Protein AF-A0A449ASF7-F1 (afdb_monomer)

Structure (mmCIF, N/CA/C/O backbone):
data_AF-A0A449ASF7-F1
#
_entry.id   AF-A0A449ASF7-F1
#
loop_
_atom_site.group_PDB
_atom_site.id
_atom_site.type_symbol
_atom_site.label_atom_id
_atom_site.label_alt_id
_atom_site.label_comp_id
_atom_site.label_asym_id
_atom_site.label_entity_id
_atom_site.label_seq_id
_atom_site.pdbx_PDB_ins_code
_atom_site.Cartn_x
_atom_site.Cartn_y
_atom_site.Cartn_z
_atom_site.occupancy
_atom_site.B_iso_or_equiv
_atom_site.auth_seq_id
_atom_site.auth_comp_id
_atom_site.auth_asym_id
_atom_site.auth_atom_id
_atom_site.pdbx_PDB_model_num
ATOM 1 N N . MET A 1 1 ? 5.162 -13.116 5.413 1.00 50.34 1 MET A N 1
ATOM 2 C CA . MET A 1 1 ? 6.475 -12.457 5.215 1.00 50.34 1 MET A CA 1
ATOM 3 C C . MET A 1 1 ? 7.589 -13.443 4.879 1.00 50.34 1 MET A C 1
ATOM 5 O O . MET A 1 1 ? 8.092 -13.385 3.771 1.00 50.34 1 MET A O 1
ATOM 9 N N . ILE A 1 2 ? 7.941 -14.381 5.766 1.00 44.66 2 ILE A N 1
ATOM 10 C CA . ILE A 1 2 ? 9.072 -15.313 5.556 1.00 44.66 2 ILE A CA 1
ATOM 11 C C . ILE A 1 2 ? 8.886 -16.229 4.334 1.00 44.66 2 ILE A C 1
ATOM 13 O O . ILE A 1 2 ? 9.844 -16.520 3.633 1.00 44.66 2 ILE A O 1
ATOM 17 N N . THR A 1 3 ? 7.652 -16.637 4.034 1.00 41.53 3 THR A N 1
ATOM 18 C CA . THR A 1 3 ? 7.339 -17.570 2.941 1.00 41.53 3 THR A CA 1
ATOM 19 C C . THR A 1 3 ? 7.583 -16.985 1.549 1.00 41.53 3 THR A C 1
ATOM 21 O O . THR A 1 3 ? 8.217 -17.638 0.731 1.00 41.53 3 THR A O 1
ATOM 24 N N . LEU A 1 4 ? 7.159 -15.744 1.285 1.00 49.78 4 LEU A N 1
ATOM 25 C CA . LEU A 1 4 ? 7.422 -15.063 0.0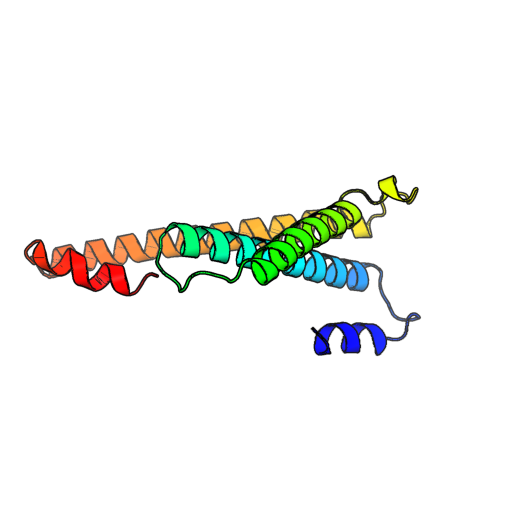08 1.00 49.78 4 LEU A CA 1
ATOM 26 C C . LEU A 1 4 ? 8.913 -14.730 -0.166 1.00 49.78 4 LEU A C 1
ATOM 28 O O . LEU A 1 4 ? 9.454 -14.951 -1.245 1.00 49.78 4 LEU A O 1
ATOM 32 N N . SER A 1 5 ? 9.603 -14.300 0.899 1.00 55.28 5 SER A N 1
ATOM 33 C CA . SER A 1 5 ? 11.061 -14.085 0.863 1.00 55.28 5 SER A CA 1
ATOM 34 C C . SER A 1 5 ? 11.869 -15.378 0.710 1.00 55.28 5 SER A C 1
ATOM 36 O O . SER A 1 5 ? 12.931 -15.356 0.103 1.00 55.28 5 SER A O 1
ATOM 38 N N . LEU A 1 6 ? 11.389 -16.517 1.220 1.00 53.53 6 LEU A N 1
ATOM 39 C CA . LEU A 1 6 ? 12.025 -17.821 0.988 1.00 53.53 6 LEU A CA 1
ATOM 40 C C . LEU A 1 6 ? 11.894 -18.252 -0.471 1.00 53.53 6 LEU A C 1
ATOM 42 O O . LEU A 1 6 ? 12.852 -18.763 -1.045 1.00 53.53 6 LEU A O 1
ATOM 46 N N . VAL A 1 7 ? 10.734 -18.009 -1.085 1.00 56.56 7 VAL A N 1
ATOM 47 C CA . VAL A 1 7 ? 10.496 -18.338 -2.496 1.00 56.56 7 VAL A CA 1
ATOM 48 C C . VAL A 1 7 ? 11.443 -17.554 -3.410 1.00 56.56 7 VAL A C 1
ATOM 50 O O . VAL A 1 7 ? 12.012 -18.138 -4.326 1.00 56.56 7 VAL A O 1
ATOM 53 N N . THR A 1 8 ? 11.708 -16.273 -3.138 1.00 56.97 8 THR A N 1
ATOM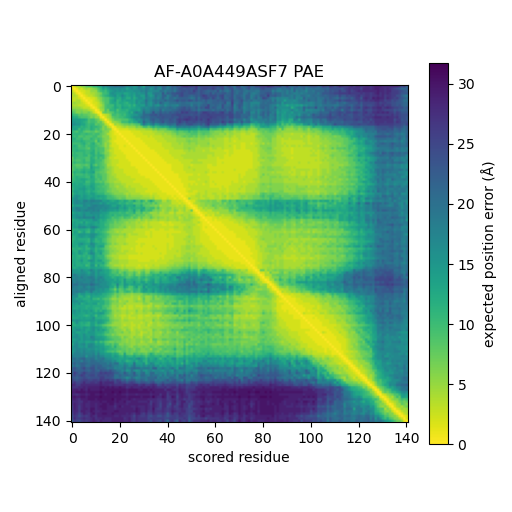 54 C CA . THR A 1 8 ? 12.658 -15.477 -3.942 1.00 56.97 8 THR A CA 1
ATOM 55 C C . THR A 1 8 ? 14.126 -15.865 -3.729 1.00 56.97 8 THR A C 1
ATOM 57 O O . THR A 1 8 ? 14.948 -15.663 -4.632 1.00 56.97 8 THR A O 1
ATOM 60 N N . LEU A 1 9 ? 14.457 -16.448 -2.571 1.00 57.78 9 LEU A N 1
ATOM 61 C CA . LEU A 1 9 ? 15.794 -16.954 -2.239 1.00 57.78 9 LEU A CA 1
ATOM 62 C C . LEU A 1 9 ? 16.072 -18.339 -2.849 1.00 57.78 9 LEU A C 1
ATOM 64 O O . LEU A 1 9 ? 17.215 -18.648 -3.173 1.00 57.78 9 LEU A O 1
ATOM 68 N N . LEU A 1 10 ? 15.027 -19.156 -3.025 1.00 59.62 10 LEU A N 1
ATOM 69 C CA . LEU A 1 10 ? 15.101 -20.517 -3.575 1.00 59.62 10 LEU A CA 1
ATOM 70 C C . LEU A 1 10 ? 15.111 -20.560 -5.113 1.00 59.62 10 LEU A C 1
ATOM 72 O O . LEU A 1 10 ? 15.461 -21.590 -5.687 1.00 59.62 10 LEU A O 1
ATOM 76 N N . VAL A 1 11 ? 14.743 -19.468 -5.794 1.00 63.22 11 VAL A N 1
ATOM 77 C CA . VAL A 1 11 ? 14.740 -19.408 -7.266 1.00 63.22 11 VAL A CA 1
ATOM 78 C C . VAL A 1 11 ? 16.143 -19.053 -7.790 1.00 63.22 11 VAL A C 1
ATOM 80 O O . VAL A 1 11 ? 16.616 -17.933 -7.553 1.00 63.22 11 VAL A O 1
ATOM 83 N N . PRO A 1 12 ? 16.820 -19.952 -8.534 1.00 59.28 12 PRO A N 1
ATOM 84 C CA . PRO A 1 12 ? 18.152 -19.692 -9.077 1.00 59.28 12 PRO A CA 1
ATOM 85 C C . PRO A 1 12 ? 18.136 -18.508 -10.054 1.00 59.28 12 PRO A C 1
ATOM 87 O O . PRO A 1 12 ? 17.275 -18.420 -10.931 1.00 59.28 12 PRO A O 1
ATOM 90 N N . LYS A 1 13 ? 19.102 -17.589 -9.898 1.00 59.84 13 LYS A N 1
ATOM 91 C CA . LYS A 1 13 ? 19.199 -16.333 -10.672 1.00 59.84 13 LYS A CA 1
ATOM 92 C C . LYS A 1 13 ? 19.279 -16.552 -12.189 1.00 59.84 13 LYS A C 1
ATOM 94 O O . LYS A 1 13 ? 18.771 -15.734 -12.937 1.00 59.84 13 LYS A O 1
ATOM 99 N N . GLU A 1 14 ? 19.830 -17.676 -12.639 1.00 57.81 14 GLU A N 1
ATOM 100 C CA . GLU A 1 14 ? 20.053 -17.974 -14.064 1.00 57.81 14 GLU A CA 1
ATOM 101 C C . GLU A 1 14 ? 18.779 -18.330 -14.858 1.00 57.81 14 GLU A C 1
ATOM 103 O O . GLU A 1 14 ? 18.823 -18.417 -16.080 1.00 57.81 14 GLU A O 1
ATOM 108 N N . LYS A 1 15 ? 17.632 -18.528 -14.189 1.00 58.72 15 LYS A N 1
ATOM 109 C CA . LYS A 1 15 ? 16.317 -18.756 -14.831 1.00 58.72 15 LYS A CA 1
ATOM 110 C C . LYS A 1 15 ? 15.305 -17.649 -14.539 1.00 58.72 15 LYS A C 1
ATOM 112 O O . LYS A 1 15 ? 14.110 -17.819 -14.794 1.00 58.72 15 LYS A O 1
ATOM 117 N N . ARG A 1 16 ? 15.756 -16.542 -13.951 1.00 61.00 16 ARG A N 1
ATOM 118 C CA . ARG A 1 16 ? 14.880 -15.445 -13.560 1.00 61.00 16 ARG A CA 1
ATOM 119 C C . ARG A 1 16 ? 14.595 -14.599 -14.799 1.00 61.00 16 ARG A C 1
ATOM 121 O O . ARG A 1 16 ? 15.472 -13.918 -15.302 1.00 61.00 16 ARG A O 1
ATOM 128 N N . ASN A 1 17 ? 13.391 -14.744 -15.341 1.00 65.25 17 ASN A N 1
ATOM 129 C CA . ASN A 1 17 ? 12.904 -13.877 -16.408 1.00 65.25 17 ASN A CA 1
ATOM 130 C C . ASN A 1 17 ? 12.583 -12.506 -15.790 1.00 65.25 17 ASN A C 1
ATOM 132 O O . ASN A 1 17 ? 12.013 -12.484 -14.697 1.00 65.25 17 ASN A O 1
ATOM 136 N N . ASP A 1 18 ? 12.890 -11.397 -16.463 1.00 69.12 18 ASP A N 1
ATOM 137 C CA . ASP A 1 18 ? 12.746 -10.030 -15.916 1.00 69.12 18 ASP A CA 1
ATOM 138 C C . ASP A 1 18 ? 11.314 -9.739 -15.412 1.00 69.12 18 ASP A C 1
ATOM 140 O O . ASP A 1 18 ? 11.086 -9.025 -14.433 1.00 69.12 18 ASP A O 1
ATOM 144 N N . TYR A 1 19 ? 10.321 -10.402 -16.011 1.00 69.12 19 TYR A N 1
ATOM 145 C CA . TYR A 1 19 ? 8.918 -10.349 -15.593 1.00 69.12 19 TYR A CA 1
ATOM 146 C C . TYR A 1 19 ? 8.643 -10.958 -14.210 1.00 69.12 19 TYR A C 1
ATOM 148 O O . TYR A 1 19 ? 7.706 -10.540 -13.532 1.00 69.12 19 TYR A O 1
ATOM 156 N N . PHE A 1 20 ? 9.424 -11.948 -13.775 1.00 76.50 20 PHE A N 1
ATOM 157 C CA . PHE A 1 20 ? 9.262 -12.565 -12.456 1.00 76.50 20 PHE A CA 1
ATOM 158 C C . PHE A 1 20 ? 9.641 -11.583 -11.345 1.00 76.50 20 PHE A C 1
ATOM 160 O O . PHE A 1 20 ? 8.898 -11.438 -10.372 1.00 76.50 20 PHE A O 1
ATOM 167 N N . ASP A 1 21 ? 10.744 -10.855 -11.525 1.00 76.62 21 ASP A N 1
ATOM 168 C CA . ASP A 1 21 ? 11.162 -9.810 -10.589 1.00 76.62 21 ASP A CA 1
ATOM 169 C C . ASP A 1 21 ? 10.169 -8.641 -10.582 1.00 76.62 21 ASP A C 1
ATOM 171 O O . ASP A 1 21 ? 9.816 -8.140 -9.512 1.00 76.62 21 ASP A O 1
ATOM 175 N N . ALA A 1 22 ? 9.606 -8.278 -11.739 1.00 77.88 22 ALA A N 1
ATOM 176 C CA . ALA A 1 22 ? 8.540 -7.281 -11.808 1.00 77.88 22 ALA A CA 1
ATOM 177 C C . ALA A 1 22 ? 7.298 -7.683 -10.981 1.00 77.88 22 ALA A C 1
ATOM 179 O O . ALA A 1 22 ? 6.772 -6.874 -10.217 1.00 77.88 22 ALA A O 1
ATOM 180 N N . VAL A 1 23 ? 6.850 -8.943 -11.058 1.00 80.50 23 VAL A N 1
ATOM 181 C CA . VAL A 1 23 ? 5.698 -9.443 -10.274 1.00 80.50 23 VAL A CA 1
ATOM 182 C C . VAL A 1 23 ? 5.987 -9.463 -8.766 1.00 80.50 23 VAL A C 1
ATOM 184 O O . VAL A 1 23 ? 5.110 -9.133 -7.957 1.00 80.50 23 VAL A O 1
ATOM 187 N N . ILE A 1 24 ? 7.213 -9.813 -8.367 1.00 82.94 24 ILE A N 1
ATOM 188 C CA . ILE A 1 24 ? 7.645 -9.732 -6.963 1.00 82.94 24 ILE A CA 1
ATOM 189 C C . ILE A 1 24 ? 7.587 -8.283 -6.480 1.00 82.94 24 ILE A C 1
ATOM 191 O O . ILE A 1 24 ? 7.022 -8.013 -5.418 1.00 82.94 24 ILE A O 1
ATOM 195 N N . ASN A 1 25 ? 8.117 -7.351 -7.272 1.00 83.12 25 ASN A N 1
ATOM 196 C CA . ASN A 1 25 ? 8.121 -5.932 -6.937 1.00 83.12 25 ASN A CA 1
ATOM 197 C C . ASN A 1 25 ? 6.695 -5.380 -6.822 1.00 83.12 25 ASN A C 1
ATOM 199 O O . ASN A 1 25 ? 6.388 -4.713 -5.835 1.00 83.12 25 ASN A O 1
ATOM 203 N N . MET A 1 26 ? 5.788 -5.738 -7.740 1.00 83.69 26 MET A N 1
ATOM 204 C CA . MET A 1 26 ? 4.361 -5.390 -7.631 1.00 83.69 26 MET A CA 1
ATOM 205 C C . MET A 1 26 ? 3.756 -5.866 -6.305 1.00 83.69 26 MET A C 1
ATOM 207 O O . MET A 1 26 ? 3.060 -5.108 -5.629 1.00 83.69 26 MET A O 1
ATOM 211 N N . SER A 1 27 ? 4.031 -7.117 -5.927 1.00 84.94 27 SER A N 1
ATOM 212 C CA . SER A 1 27 ? 3.516 -7.711 -4.688 1.00 84.94 27 SER A CA 1
ATOM 213 C C . SER A 1 27 ? 4.080 -7.008 -3.451 1.00 84.94 27 SER A C 1
ATOM 215 O O . SER A 1 27 ? 3.357 -6.769 -2.488 1.00 84.94 27 SER A O 1
ATOM 217 N N . CYS A 1 28 ? 5.359 -6.629 -3.490 1.00 86.50 28 CYS A N 1
ATOM 218 C CA . CYS A 1 28 ? 6.014 -5.874 -2.426 1.00 86.50 28 CYS A CA 1
ATOM 219 C C . CYS A 1 28 ? 5.375 -4.489 -2.237 1.00 86.50 28 CYS A C 1
ATOM 221 O O . CYS A 1 28 ? 5.032 -4.116 -1.116 1.00 86.50 28 CYS A O 1
ATOM 223 N N . ILE A 1 29 ? 5.138 -3.758 -3.332 1.00 88.38 29 ILE A N 1
ATOM 224 C CA . ILE A 1 29 ? 4.474 -2.445 -3.307 1.00 88.38 29 ILE A CA 1
ATOM 225 C C . ILE A 1 29 ? 3.068 -2.564 -2.711 1.00 88.38 29 ILE A C 1
ATOM 227 O O . ILE A 1 29 ? 2.696 -1.767 -1.850 1.00 88.38 29 ILE A O 1
ATOM 231 N N . ALA A 1 30 ? 2.299 -3.573 -3.136 1.00 89.38 30 ALA A N 1
ATOM 232 C CA . ALA A 1 30 ? 0.955 -3.808 -2.619 1.00 89.38 30 ALA A CA 1
ATOM 233 C C . ALA A 1 30 ? 0.955 -4.050 -1.100 1.00 89.38 30 ALA A C 1
ATOM 235 O O . ALA A 1 30 ? 0.175 -3.417 -0.391 1.00 89.38 30 ALA A O 1
ATOM 236 N N . LEU A 1 31 ? 1.870 -4.888 -0.602 1.00 89.69 31 LEU A N 1
ATOM 237 C CA . LEU A 1 31 ? 2.004 -5.177 0.830 1.00 89.69 31 LEU A CA 1
ATOM 238 C C . LEU A 1 31 ? 2.421 -3.943 1.639 1.00 89.69 31 LEU A C 1
ATOM 240 O O . LEU A 1 31 ? 1.840 -3.670 2.683 1.00 89.69 31 LEU A O 1
ATOM 244 N N . LEU A 1 32 ? 3.382 -3.156 1.148 1.00 91.19 32 LEU A N 1
ATOM 245 C CA . LEU A 1 32 ? 3.815 -1.932 1.833 1.00 91.19 32 LEU A CA 1
ATOM 246 C C . LEU A 1 32 ? 2.671 -0.921 1.972 1.00 91.19 32 LEU A C 1
ATOM 248 O O . LEU A 1 32 ? 2.532 -0.262 3.005 1.00 91.19 32 LEU A O 1
ATOM 252 N N . ILE A 1 33 ? 1.840 -0.801 0.936 1.00 91.00 33 ILE A N 1
ATOM 253 C CA . ILE A 1 33 ? 0.671 0.082 0.950 1.00 91.00 33 ILE A CA 1
ATOM 254 C C . ILE A 1 33 ? -0.412 -0.470 1.883 1.00 91.00 33 ILE A C 1
ATOM 256 O O . ILE A 1 33 ? -1.019 0.306 2.623 1.00 91.00 33 ILE A O 1
ATOM 260 N N . GLU A 1 34 ? -0.640 -1.785 1.889 1.00 91.44 34 GLU A N 1
ATOM 261 C CA . GLU A 1 34 ? -1.565 -2.453 2.813 1.00 91.44 34 GLU A CA 1
ATOM 262 C C . GLU A 1 34 ? -1.166 -2.231 4.279 1.00 91.44 34 GLU A C 1
ATOM 264 O O . GLU A 1 34 ? -2.004 -1.817 5.089 1.00 91.44 34 GLU A O 1
ATOM 269 N N . ASP A 1 35 ? 0.112 -2.412 4.613 1.00 91.06 35 ASP A N 1
ATOM 270 C CA . ASP A 1 35 ? 0.639 -2.188 5.961 1.00 91.06 35 ASP A CA 1
ATOM 271 C C . ASP A 1 35 ? 0.481 -0.718 6.377 1.00 91.06 35 ASP A C 1
ATOM 273 O O . ASP A 1 35 ? -0.032 -0.414 7.461 1.00 91.06 35 ASP A O 1
ATOM 277 N N . ALA A 1 36 ? 0.839 0.222 5.494 1.00 92.56 36 ALA A N 1
ATOM 278 C CA . ALA A 1 36 ? 0.683 1.650 5.760 1.00 92.56 36 ALA A CA 1
ATOM 279 C C . ALA A 1 36 ? -0.786 2.027 6.013 1.00 92.56 36 ALA A C 1
ATOM 281 O O . ALA A 1 36 ? -1.096 2.735 6.977 1.00 92.56 36 ALA A O 1
ATOM 282 N N . MET A 1 37 ? -1.706 1.521 5.187 1.00 92.81 37 MET A N 1
ATOM 283 C CA . MET A 1 37 ? -3.142 1.744 5.362 1.00 92.81 37 MET A CA 1
ATOM 284 C C . MET A 1 37 ? -3.659 1.126 6.658 1.00 92.81 37 MET A C 1
ATOM 286 O O . MET A 1 37 ? -4.471 1.750 7.340 1.00 92.81 37 MET A O 1
ATOM 290 N N . THR A 1 38 ? -3.165 -0.049 7.040 1.00 93.50 38 THR A N 1
ATOM 291 C CA . THR A 1 38 ? -3.546 -0.720 8.289 1.00 93.50 38 THR A CA 1
ATOM 292 C C . THR A 1 38 ? -3.198 0.131 9.508 1.00 93.50 38 THR A C 1
ATOM 294 O O . THR A 1 38 ? -4.055 0.354 10.369 1.00 93.50 38 THR A O 1
ATOM 297 N N . PHE A 1 39 ? -1.992 0.701 9.559 1.00 92.75 39 PHE A N 1
ATOM 298 C CA . PHE A 1 39 ? -1.612 1.607 10.646 1.00 92.75 39 PHE A CA 1
ATOM 299 C C . PHE A 1 39 ? -2.438 2.899 10.645 1.00 92.75 39 PHE A C 1
ATOM 301 O O . PHE A 1 39 ? -2.882 3.353 11.702 1.00 92.75 39 PHE A O 1
ATOM 308 N N . ILE A 1 40 ? -2.719 3.470 9.469 1.00 92.38 40 ILE A N 1
ATOM 309 C CA . ILE A 1 40 ? -3.594 4.647 9.346 1.00 92.38 40 ILE A CA 1
ATOM 310 C C . ILE A 1 40 ? -5.001 4.332 9.871 1.00 92.38 40 ILE A C 1
ATOM 312 O O . ILE A 1 40 ? -5.559 5.110 10.649 1.00 92.38 40 ILE A O 1
ATOM 316 N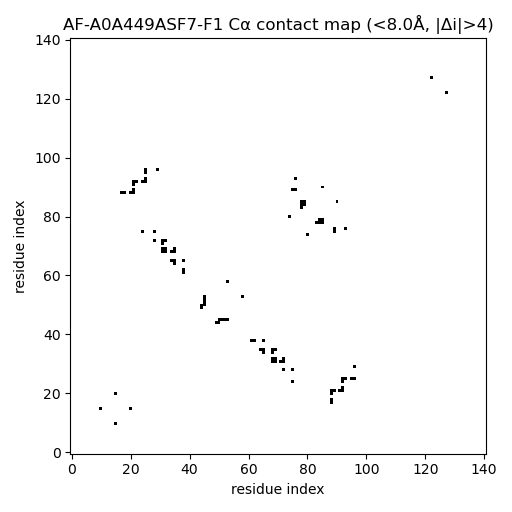 N . VAL A 1 41 ? -5.573 3.185 9.497 1.00 93.06 41 VAL A N 1
ATOM 317 C CA . VAL A 1 41 ? -6.889 2.739 9.973 1.00 93.06 41 VAL A CA 1
ATOM 318 C C . VAL A 1 41 ? -6.877 2.538 11.485 1.00 93.06 41 VAL A C 1
ATOM 320 O O . VAL A 1 41 ? -7.817 2.980 12.146 1.00 93.06 41 VAL A O 1
ATOM 323 N N . ALA A 1 42 ? -5.816 1.962 12.053 1.00 90.75 42 ALA A N 1
ATOM 324 C CA . ALA A 1 42 ? -5.674 1.828 13.501 1.00 90.75 42 ALA A CA 1
ATOM 325 C C . ALA A 1 42 ? -5.734 3.198 14.206 1.00 90.75 42 ALA A C 1
ATOM 327 O O . ALA A 1 42 ? -6.505 3.369 15.153 1.00 90.75 42 ALA A O 1
ATOM 328 N N . PHE A 1 43 ? -5.026 4.212 13.693 1.00 90.25 43 PHE A N 1
ATOM 329 C CA . PHE A 1 43 ? -5.100 5.578 14.227 1.00 90.25 43 PHE A CA 1
ATOM 330 C C . PHE A 1 43 ? -6.493 6.206 14.090 1.00 90.25 43 PHE A C 1
ATOM 332 O O . PHE A 1 43 ? -6.974 6.878 15.010 1.00 90.25 43 PHE A O 1
ATOM 339 N N . VAL A 1 44 ? -7.167 5.992 12.956 1.00 91.38 44 VAL A N 1
ATOM 340 C CA . VAL A 1 44 ? -8.535 6.484 12.736 1.00 91.38 44 VAL A CA 1
ATOM 341 C C . VAL A 1 44 ? -9.509 5.827 13.716 1.00 91.38 44 VAL A C 1
ATOM 343 O O . VAL A 1 44 ? -10.295 6.528 14.356 1.00 91.38 44 VAL A O 1
ATOM 346 N N . LEU A 1 45 ? -9.439 4.506 13.889 1.00 91.00 45 LEU A N 1
ATOM 347 C CA . LEU A 1 45 ? -10.295 3.756 14.812 1.00 91.00 45 LEU A CA 1
ATOM 348 C C . LEU A 1 45 ? -10.064 4.155 16.271 1.00 91.00 45 LEU A C 1
ATOM 350 O O . LEU A 1 45 ? -11.031 4.263 17.034 1.00 91.00 45 LEU A O 1
ATOM 354 N N . GLU A 1 46 ? -8.815 4.431 16.646 1.00 90.56 46 GLU A N 1
ATOM 355 C CA . GLU A 1 46 ? -8.477 4.960 17.965 1.00 90.56 46 GLU A CA 1
ATOM 356 C C . GLU A 1 46 ? -9.122 6.338 18.184 1.00 90.56 46 GLU A C 1
ATOM 358 O O . GLU A 1 46 ? -9.788 6.563 19.198 1.00 90.56 46 GLU A O 1
ATOM 363 N N . LYS A 1 47 ? -9.005 7.252 17.208 1.00 88.44 47 LYS A N 1
ATOM 364 C CA . LYS A 1 47 ? -9.634 8.585 17.267 1.00 88.44 47 LYS A CA 1
ATOM 365 C C . LYS A 1 47 ? -11.162 8.498 17.347 1.00 88.44 47 LYS A C 1
ATOM 367 O O . LYS A 1 47 ? -11.792 9.326 18.003 1.00 88.44 47 LYS A O 1
ATOM 372 N N . MET A 1 48 ? -11.751 7.480 16.721 1.00 92.31 48 MET A N 1
ATOM 373 C CA . MET A 1 48 ? -13.183 7.172 16.793 1.00 92.31 48 MET A CA 1
ATOM 374 C C . MET A 1 48 ? -13.603 6.438 18.079 1.00 92.31 48 MET A C 1
ATOM 376 O O . MET A 1 48 ? -14.789 6.149 18.232 1.00 92.31 48 MET A O 1
ATOM 380 N N . LYS A 1 49 ? -12.672 6.131 18.999 1.00 88.62 49 LYS A N 1
ATOM 381 C CA . LYS A 1 49 ? -12.904 5.361 20.238 1.00 88.62 49 LYS A CA 1
ATOM 382 C C . LYS A 1 49 ? -13.529 3.975 20.006 1.00 88.62 49 LYS A C 1
ATOM 384 O O . LYS A 1 49 ? -14.230 3.463 20.874 1.00 88.62 49 LYS A O 1
ATOM 389 N N . LYS A 1 50 ? -13.294 3.371 18.834 1.00 87.69 50 LYS A N 1
ATOM 390 C CA . LYS A 1 50 ? -13.780 2.018 18.505 1.00 87.69 50 LYS A CA 1
ATOM 391 C C . LYS A 1 50 ? -12.859 0.906 19.018 1.00 87.69 50 LYS A C 1
ATOM 393 O O . LYS A 1 50 ? -13.287 -0.238 19.091 1.00 87.69 50 LYS A O 1
ATOM 398 N N . ILE A 1 51 ? -11.618 1.245 19.360 1.00 88.31 51 ILE A N 1
ATOM 399 C CA . ILE A 1 51 ? -10.601 0.333 19.895 1.00 88.31 51 ILE A CA 1
ATOM 400 C C . ILE A 1 51 ? -9.993 0.909 21.177 1.00 88.31 51 ILE A C 1
ATOM 402 O O . ILE A 1 51 ? -10.148 2.100 21.469 1.00 88.31 51 ILE A O 1
ATOM 406 N N . SER A 1 52 ? -9.298 0.066 21.943 1.00 85.75 52 SER A N 1
ATOM 407 C CA . SER A 1 52 ? -8.506 0.501 23.095 1.00 85.75 52 SER A CA 1
ATOM 408 C C . SER A 1 52 ? -7.438 1.512 22.680 1.00 85.75 52 SER A C 1
ATOM 410 O O . SER A 1 52 ? -6.912 1.468 21.569 1.00 85.75 52 SER A O 1
ATOM 412 N N . LYS A 1 53 ? -7.108 2.427 23.596 1.00 85.81 53 LYS A N 1
ATOM 413 C CA . LYS A 1 53 ? -6.080 3.444 23.369 1.00 85.81 53 LYS A CA 1
ATOM 414 C C . LYS A 1 53 ? -4.736 2.765 23.103 1.00 85.81 53 LYS A C 1
ATOM 416 O O . LYS A 1 53 ? -4.299 1.945 23.908 1.00 85.81 53 LYS A O 1
ATOM 421 N N . ILE A 1 54 ? -4.091 3.137 22.005 1.00 86.69 54 ILE A N 1
ATOM 422 C CA . ILE A 1 54 ? -2.786 2.598 21.623 1.00 86.69 54 ILE A CA 1
ATOM 423 C C . ILE A 1 54 ? -1.734 3.280 22.518 1.00 86.69 54 ILE A C 1
ATOM 425 O O . ILE A 1 54 ? -1.775 4.511 22.676 1.00 86.69 54 ILE A O 1
ATOM 429 N N . PRO A 1 55 ? -0.815 2.536 23.157 1.00 91.50 55 PRO A N 1
ATOM 430 C CA . PRO A 1 55 ? 0.234 3.128 23.979 1.00 91.50 55 PRO A CA 1
ATOM 431 C C . PRO A 1 55 ? 1.142 4.040 23.142 1.00 91.50 55 PRO A C 1
ATOM 433 O O . PRO A 1 55 ? 1.362 3.824 21.954 1.00 91.50 55 PRO A O 1
ATOM 436 N N . PHE A 1 56 ? 1.685 5.091 23.764 1.00 88.69 56 PHE A N 1
ATOM 437 C CA . PHE A 1 56 ? 2.414 6.147 23.047 1.00 88.69 56 PHE A CA 1
ATOM 438 C C . PHE A 1 56 ? 3.631 5.628 22.260 1.00 88.69 56 PHE A C 1
ATOM 440 O O . PHE A 1 56 ? 3.874 6.080 21.144 1.00 88.69 56 PHE A O 1
ATOM 447 N N . TRP A 1 57 ? 4.348 4.640 22.800 1.00 91.12 57 TRP A N 1
ATOM 448 C CA . TRP A 1 57 ? 5.501 4.022 22.139 1.00 91.12 57 TRP A CA 1
ATOM 449 C C . TRP A 1 57 ? 5.128 3.288 20.846 1.00 91.12 57 TRP A C 1
ATOM 451 O O . TRP A 1 57 ? 5.814 3.447 19.840 1.00 91.12 57 TRP A O 1
ATOM 461 N N . GLU A 1 58 ? 4.008 2.557 20.829 1.00 90.06 58 GLU A N 1
ATOM 462 C CA . GLU A 1 58 ? 3.522 1.885 19.615 1.00 90.06 58 GLU A CA 1
ATOM 463 C C . GLU A 1 58 ? 3.138 2.892 18.531 1.00 90.06 58 GLU A C 1
ATOM 465 O O . GLU A 1 58 ? 3.428 2.672 17.359 1.00 90.06 58 GLU A O 1
ATOM 470 N N . LYS A 1 59 ? 2.576 4.048 18.905 1.00 90.44 59 LYS A N 1
ATOM 471 C CA . LYS A 1 59 ? 2.251 5.103 17.931 1.00 90.44 59 LYS A CA 1
ATOM 472 C C . LYS A 1 59 ? 3.480 5.641 17.213 1.00 90.44 59 LYS A C 1
ATOM 474 O O . LYS A 1 59 ? 3.403 5.913 16.018 1.00 90.44 59 LYS A O 1
ATOM 479 N N . ILE A 1 60 ? 4.592 5.811 17.929 1.00 93.62 60 ILE A N 1
ATOM 480 C CA . ILE A 1 60 ? 5.855 6.260 17.330 1.00 93.62 60 ILE A CA 1
ATOM 481 C C . ILE A 1 60 ? 6.350 5.213 16.334 1.00 93.62 60 ILE A C 1
ATOM 483 O O . ILE A 1 60 ? 6.718 5.571 15.217 1.00 93.62 60 ILE A O 1
ATOM 487 N N . ILE A 1 61 ? 6.310 3.932 16.715 1.00 92.94 61 ILE A N 1
ATOM 488 C CA . ILE A 1 61 ? 6.707 2.828 15.835 1.00 92.94 61 ILE A CA 1
ATOM 489 C C . ILE A 1 61 ? 5.825 2.815 14.587 1.00 92.94 61 ILE A C 1
ATOM 491 O O . ILE A 1 61 ? 6.355 2.807 13.485 1.00 92.94 61 ILE A O 1
ATOM 495 N N . TYR A 1 62 ? 4.503 2.910 14.733 1.00 91.56 62 TYR A N 1
ATOM 496 C CA . TYR A 1 62 ? 3.574 2.934 13.599 1.00 91.56 62 TYR A CA 1
ATOM 497 C C . TYR A 1 62 ? 3.813 4.129 12.677 1.00 91.56 62 TYR A C 1
ATOM 499 O O . TYR A 1 62 ? 3.810 3.976 11.458 1.00 91.56 62 TYR A O 1
ATOM 507 N N . LEU A 1 63 ? 4.059 5.316 13.236 1.00 93.50 63 LEU A N 1
ATOM 508 C CA . LEU A 1 63 ? 4.372 6.502 12.442 1.00 93.50 63 LEU A CA 1
ATOM 509 C C . LEU A 1 63 ? 5.678 6.319 11.657 1.00 93.50 63 LEU A C 1
ATOM 511 O O . LEU A 1 63 ? 5.739 6.653 10.473 1.00 93.50 63 LEU A O 1
ATOM 515 N N . LEU A 1 64 ? 6.701 5.752 12.299 1.00 94.25 64 LEU A N 1
ATOM 516 C CA . LEU A 1 64 ? 7.978 5.456 11.660 1.00 94.25 64 LEU A CA 1
ATOM 517 C C . LEU A 1 64 ? 7.828 4.383 10.574 1.00 94.25 64 LEU A C 1
ATOM 519 O O . LEU A 1 64 ? 8.399 4.537 9.498 1.00 94.25 64 LEU A O 1
ATOM 523 N N . SER A 1 65 ? 7.026 3.345 10.822 1.00 92.56 65 SER A N 1
ATOM 524 C CA . SER A 1 65 ? 6.702 2.294 9.854 1.00 92.56 65 SER A CA 1
ATOM 525 C C . SER A 1 65 ? 5.974 2.846 8.633 1.00 92.56 65 SER A C 1
ATOM 527 O O . SER A 1 65 ? 6.342 2.498 7.516 1.00 92.56 65 SER A O 1
ATOM 529 N N . ILE A 1 66 ? 4.998 3.745 8.812 1.00 93.50 66 ILE A N 1
ATOM 530 C CA . ILE A 1 66 ? 4.322 4.420 7.693 1.00 93.50 66 ILE A CA 1
ATOM 531 C C . ILE A 1 66 ? 5.333 5.232 6.875 1.00 93.50 66 ILE A C 1
ATOM 533 O O . ILE A 1 66 ? 5.341 5.145 5.649 1.00 93.50 66 ILE A O 1
ATOM 537 N N . LEU A 1 67 ? 6.200 6.003 7.538 1.00 94.19 67 LEU A N 1
ATOM 538 C CA . LEU A 1 67 ? 7.206 6.820 6.858 1.00 94.19 67 LEU A CA 1
ATOM 539 C C . LEU A 1 67 ? 8.192 5.953 6.061 1.00 94.19 67 LEU A C 1
ATOM 541 O O . LEU A 1 67 ? 8.499 6.268 4.912 1.00 94.19 67 LEU A O 1
ATOM 545 N N . TRP A 1 68 ? 8.622 4.829 6.636 1.00 92.62 68 TRP A N 1
ATOM 546 C CA . TRP A 1 68 ? 9.459 3.838 5.960 1.00 92.62 68 TRP A CA 1
ATOM 547 C C . TRP A 1 68 ? 8.755 3.169 4.781 1.00 92.62 68 TRP A C 1
ATOM 549 O O . TRP A 1 68 ? 9.350 3.041 3.714 1.00 92.62 68 TRP A O 1
ATOM 559 N N . ALA A 1 69 ? 7.494 2.771 4.945 1.00 91.12 69 ALA A N 1
ATOM 560 C CA . ALA A 1 69 ? 6.715 2.160 3.877 1.00 91.12 69 ALA A CA 1
ATOM 561 C C . ALA A 1 69 ? 6.554 3.124 2.695 1.00 91.12 69 ALA A C 1
ATOM 563 O O . ALA A 1 69 ? 6.800 2.740 1.556 1.00 91.12 69 ALA A O 1
ATOM 564 N N . ILE A 1 70 ? 6.232 4.395 2.955 1.00 90.25 70 ILE A N 1
ATOM 565 C CA . ILE A 1 70 ? 6.130 5.428 1.913 1.00 90.25 70 ILE A CA 1
ATOM 566 C C . ILE A 1 70 ? 7.479 5.641 1.220 1.00 90.25 70 ILE A C 1
ATOM 568 O O . ILE A 1 70 ? 7.526 5.717 -0.008 1.00 90.25 70 ILE A O 1
ATOM 572 N N . PHE A 1 71 ? 8.572 5.714 1.986 1.00 90.00 71 PHE A N 1
ATOM 573 C CA . PHE A 1 71 ? 9.915 5.852 1.428 1.00 90.00 71 PHE A CA 1
ATOM 574 C C . PHE A 1 71 ? 10.267 4.683 0.500 1.00 90.00 71 PHE A C 1
ATOM 576 O O . PHE A 1 71 ? 10.680 4.921 -0.630 1.00 90.00 71 PHE A O 1
ATOM 583 N N . LEU A 1 72 ? 10.036 3.439 0.930 1.00 88.81 72 LEU A N 1
ATOM 584 C CA . LEU A 1 72 ? 10.268 2.248 0.106 1.00 88.81 72 LEU A CA 1
ATOM 585 C C . LEU A 1 72 ? 9.373 2.220 -1.133 1.00 88.81 72 LEU A C 1
ATOM 587 O O . LEU A 1 72 ? 9.837 1.908 -2.219 1.00 88.81 72 LEU A O 1
ATOM 591 N N . VAL A 1 73 ? 8.100 2.588 -1.012 1.00 88.38 73 VAL A N 1
ATOM 592 C CA . VAL A 1 73 ? 7.202 2.657 -2.172 1.00 88.38 73 VAL A CA 1
ATOM 593 C C . VAL A 1 73 ? 7.723 3.663 -3.205 1.00 88.38 73 VAL A C 1
ATOM 595 O O . VAL A 1 73 ? 7.728 3.367 -4.399 1.00 88.38 73 VAL A O 1
ATOM 598 N N . LEU A 1 74 ? 8.227 4.821 -2.768 1.00 86.19 74 LEU A N 1
ATOM 599 C CA . LEU A 1 74 ? 8.820 5.822 -3.660 1.00 86.19 74 LEU A CA 1
ATOM 600 C C . LEU A 1 74 ? 10.037 5.292 -4.427 1.00 86.19 74 LEU A C 1
ATOM 602 O O . LEU A 1 74 ? 10.205 5.659 -5.591 1.00 86.19 74 LEU A O 1
ATOM 606 N N . THR A 1 75 ? 10.852 4.416 -3.829 1.00 83.31 75 THR A N 1
ATOM 607 C CA . THR A 1 75 ? 12.018 3.847 -4.526 1.00 83.31 75 THR A CA 1
ATOM 608 C C . THR A 1 75 ? 11.609 2.967 -5.705 1.00 83.31 75 THR A C 1
ATOM 610 O O . THR A 1 75 ? 12.295 2.968 -6.723 1.00 83.31 75 THR A O 1
ATOM 613 N N . PHE A 1 76 ? 10.465 2.280 -5.617 1.00 79.75 76 PHE A N 1
ATOM 614 C CA . PHE A 1 76 ? 9.937 1.476 -6.722 1.00 79.75 76 PHE A CA 1
ATOM 615 C C . PHE A 1 76 ? 9.358 2.320 -7.867 1.00 79.75 76 PHE A C 1
ATOM 617 O O . PHE A 1 76 ? 9.460 1.924 -9.026 1.00 79.75 76 PHE A O 1
ATOM 624 N N . PHE A 1 77 ? 8.751 3.475 -7.570 1.00 79.06 77 PHE A N 1
ATOM 625 C CA . PHE A 1 77 ? 8.177 4.355 -8.599 1.00 79.06 77 PHE A CA 1
ATOM 626 C C . PHE A 1 77 ? 9.210 5.281 -9.251 1.00 79.06 77 PHE A C 1
ATOM 628 O O . PHE A 1 77 ? 9.015 5.706 -10.390 1.00 79.06 77 PHE A O 1
ATOM 635 N N . ILE A 1 78 ?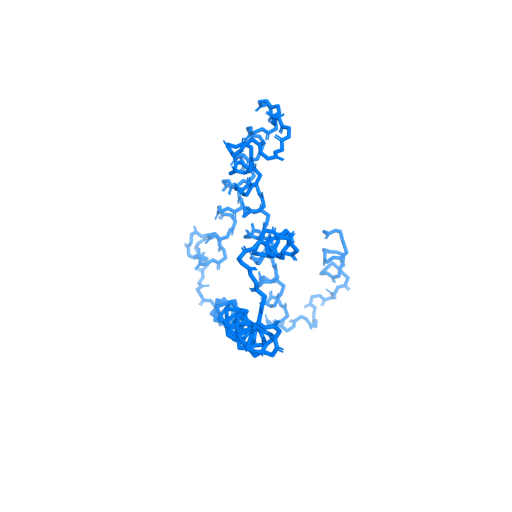 10.291 5.613 -8.540 1.00 79.19 78 ILE A N 1
ATOM 636 C CA . ILE A 1 78 ? 11.310 6.564 -8.994 1.00 79.19 78 ILE A CA 1
ATOM 637 C C . ILE A 1 78 ? 12.707 5.938 -8.824 1.00 79.19 78 ILE A C 1
ATOM 639 O O . ILE A 1 78 ? 13.490 6.389 -7.983 1.00 79.19 78 ILE A O 1
ATOM 643 N N . PRO A 1 79 ? 13.075 4.933 -9.644 1.00 73.19 79 PRO A N 1
ATOM 644 C CA . PRO A 1 79 ? 14.415 4.329 -9.599 1.00 73.19 79 PRO A CA 1
ATOM 645 C C . PRO A 1 79 ? 15.532 5.351 -9.886 1.00 73.19 79 PRO A C 1
ATOM 647 O O . PRO A 1 79 ? 16.658 5.213 -9.408 1.00 73.19 79 PRO A O 1
ATOM 650 N N . SER A 1 80 ? 15.196 6.462 -10.558 1.00 69.81 80 SER A N 1
ATOM 651 C CA . SER A 1 80 ? 16.103 7.590 -10.796 1.00 69.81 80 SER A CA 1
ATOM 652 C C . SER A 1 80 ? 16.652 8.239 -9.516 1.00 69.81 80 SER A C 1
ATOM 654 O O . SER A 1 80 ? 17.658 8.941 -9.609 1.00 69.81 80 SER A O 1
ATOM 656 N N . ILE A 1 81 ? 16.045 8.025 -8.338 1.00 70.81 81 ILE A N 1
ATOM 657 C CA . ILE A 1 81 ? 16.587 8.507 -7.050 1.00 70.81 81 ILE A CA 1
ATOM 658 C C . ILE A 1 81 ? 17.952 7.860 -6.750 1.00 70.81 81 ILE A C 1
ATOM 660 O O . ILE A 1 81 ? 18.809 8.500 -6.145 1.00 70.81 81 ILE A O 1
ATOM 664 N N . PHE A 1 82 ? 18.182 6.628 -7.218 1.00 70.81 82 PHE A N 1
ATOM 665 C CA . PHE A 1 82 ? 19.434 5.886 -7.026 1.00 70.81 82 PHE A CA 1
ATOM 666 C C . PHE A 1 82 ? 20.358 5.922 -8.252 1.00 70.81 82 PHE A C 1
ATOM 668 O O . PHE A 1 82 ? 21.385 5.250 -8.271 1.00 70.81 82 PHE A O 1
ATOM 675 N N . GLY A 1 83 ? 20.019 6.723 -9.269 1.00 70.12 83 GLY A N 1
ATOM 676 C CA . GLY A 1 83 ? 20.790 6.818 -10.511 1.00 70.12 83 GLY A CA 1
ATOM 677 C C . GLY A 1 83 ? 20.567 5.658 -11.488 1.00 70.12 83 GLY A C 1
ATOM 678 O O . GLY A 1 83 ? 21.288 5.561 -12.481 1.00 70.12 83 GLY A O 1
ATOM 679 N N . GLU A 1 84 ? 19.575 4.798 -11.242 1.00 73.06 84 GLU A N 1
ATOM 680 C CA . GLU A 1 84 ? 19.197 3.726 -12.164 1.00 73.06 84 GLU A CA 1
ATOM 681 C C . GLU A 1 84 ? 18.270 4.241 -13.274 1.00 73.06 84 GLU A C 1
ATOM 683 O O . GLU A 1 84 ? 17.443 5.138 -13.072 1.00 73.06 84 GLU A O 1
ATOM 688 N N . LYS A 1 85 ? 18.419 3.676 -14.478 1.00 74.75 85 LYS A N 1
ATOM 689 C CA . LYS A 1 85 ? 17.536 3.978 -15.610 1.00 74.75 85 LYS A CA 1
ATOM 690 C C . LYS A 1 85 ? 16.188 3.291 -15.408 1.00 74.75 85 LYS A C 1
ATOM 692 O O . LYS A 1 85 ? 16.112 2.214 -14.831 1.00 74.75 85 LYS A O 1
ATOM 697 N N . ILE A 1 86 ? 15.133 3.917 -15.920 1.00 72.81 86 ILE A N 1
ATOM 698 C CA . ILE A 1 86 ? 13.812 3.292 -15.988 1.00 72.81 86 ILE A CA 1
ATOM 699 C C . ILE A 1 86 ? 13.901 2.154 -17.004 1.00 72.81 86 ILE A C 1
ATOM 701 O O . ILE A 1 86 ? 14.168 2.410 -18.177 1.00 72.81 86 ILE A O 1
ATOM 705 N N . ASP A 1 87 ? 13.702 0.930 -16.531 1.00 76.94 87 ASP A N 1
ATOM 706 C CA . ASP A 1 87 ? 13.703 -0.277 -17.351 1.00 76.94 87 ASP A CA 1
ATOM 707 C C . ASP A 1 87 ? 12.268 -0.731 -17.677 1.00 76.94 87 ASP A C 1
ATOM 709 O O . ASP A 1 87 ? 11.305 -0.344 -16.995 1.00 76.94 87 ASP A O 1
ATOM 713 N N . ASP A 1 88 ? 12.112 -1.579 -18.696 1.00 73.88 88 ASP A N 1
ATOM 714 C CA . ASP A 1 88 ? 10.815 -2.118 -19.131 1.00 73.88 88 ASP A CA 1
ATOM 715 C C . ASP A 1 88 ? 10.104 -2.860 -17.984 1.00 73.88 88 ASP A C 1
ATOM 717 O O . ASP A 1 88 ? 8.882 -2.762 -17.819 1.00 73.88 88 ASP A O 1
ATOM 721 N N . ALA A 1 89 ? 10.873 -3.526 -17.117 1.00 72.44 89 ALA A N 1
ATOM 722 C CA . ALA A 1 89 ? 10.372 -4.188 -15.916 1.00 72.44 89 ALA A CA 1
ATOM 723 C C . ALA A 1 89 ? 9.733 -3.207 -14.911 1.00 72.44 89 ALA A C 1
ATOM 725 O O . ALA A 1 89 ? 8.696 -3.518 -14.310 1.00 72.44 89 ALA A O 1
ATOM 726 N N . THR A 1 90 ? 10.292 -2.004 -14.735 1.00 75.81 90 THR A N 1
ATOM 727 C CA . THR A 1 90 ? 9.715 -0.968 -13.861 1.00 75.81 90 THR A CA 1
ATOM 728 C C . THR A 1 90 ? 8.404 -0.443 -14.437 1.00 75.81 90 THR A C 1
ATOM 730 O O . THR A 1 90 ? 7.415 -0.314 -13.712 1.00 75.81 90 THR A O 1
ATOM 733 N N . ILE A 1 91 ? 8.361 -0.190 -15.748 1.00 78.00 91 ILE A N 1
ATOM 734 C CA . ILE A 1 91 ? 7.143 0.272 -16.430 1.00 78.00 91 ILE A CA 1
ATOM 735 C C . ILE A 1 91 ? 6.039 -0.781 -16.295 1.00 78.00 91 ILE A C 1
ATOM 737 O O . ILE A 1 91 ? 4.909 -0.453 -15.916 1.00 78.00 91 ILE A O 1
ATOM 741 N N . PHE A 1 92 ? 6.378 -2.050 -16.535 1.00 78.38 92 PHE A N 1
ATOM 742 C CA . PHE A 1 92 ? 5.457 -3.166 -16.357 1.00 78.38 92 PHE A CA 1
ATOM 743 C C . PHE A 1 92 ? 4.935 -3.234 -14.918 1.00 78.38 92 PHE A C 1
ATOM 745 O O . PHE A 1 92 ? 3.725 -3.337 -14.727 1.00 78.38 92 PHE A O 1
ATOM 752 N N . THR A 1 93 ? 5.815 -3.087 -13.920 1.00 79.75 93 THR A N 1
ATOM 753 C CA . THR A 1 93 ? 5.472 -3.046 -12.483 1.00 79.75 93 THR A CA 1
ATOM 754 C C . THR A 1 93 ? 4.417 -1.980 -12.179 1.00 79.75 93 THR A C 1
ATOM 756 O O . THR A 1 93 ? 3.392 -2.276 -11.561 1.00 79.75 93 THR A O 1
ATOM 759 N N . ILE A 1 94 ? 4.628 -0.752 -12.658 1.00 80.50 94 ILE A N 1
ATOM 760 C CA . ILE A 1 94 ? 3.722 0.380 -12.427 1.00 80.50 94 ILE A CA 1
ATOM 761 C C . ILE A 1 94 ? 2.363 0.130 -13.093 1.00 80.50 94 ILE A C 1
ATOM 763 O O . ILE A 1 94 ? 1.320 0.237 -12.442 1.00 80.50 94 ILE A O 1
ATOM 767 N N . LEU A 1 95 ? 2.361 -0.236 -14.377 1.00 82.88 95 LEU A N 1
ATOM 768 C CA . LEU A 1 95 ? 1.131 -0.493 -15.131 1.00 82.88 95 LEU A CA 1
ATOM 769 C C . LEU A 1 95 ? 0.334 -1.664 -14.552 1.00 82.88 95 LEU A C 1
ATOM 771 O O . LEU A 1 95 ? -0.890 -1.571 -14.422 1.00 82.88 95 LEU A O 1
ATOM 775 N N . GLY A 1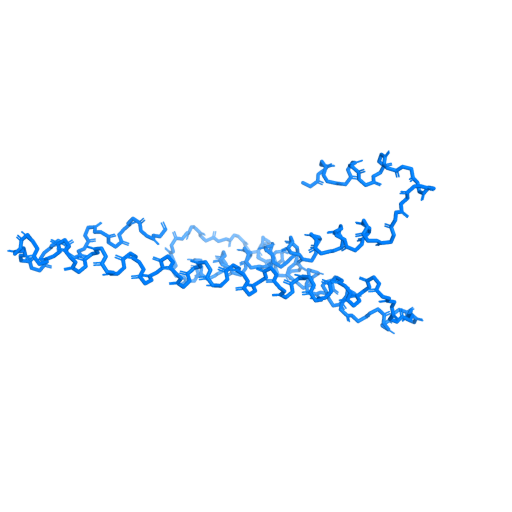 96 ? 1.014 -2.748 -14.174 1.00 80.75 96 GLY A N 1
ATOM 776 C CA . GLY A 1 96 ? 0.388 -3.904 -13.543 1.00 80.75 96 GLY A CA 1
ATOM 777 C C . GLY A 1 96 ? -0.255 -3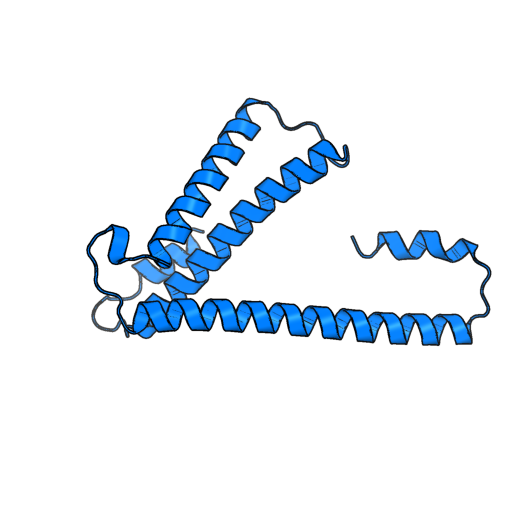.534 -12.211 1.00 80.75 96 GLY A C 1
ATOM 778 O O . GLY A 1 96 ? -1.434 -3.826 -12.008 1.00 80.75 96 GLY A O 1
ATOM 779 N N . TYR A 1 97 ? 0.460 -2.804 -11.350 1.00 82.88 97 TYR A N 1
ATOM 780 C CA . TYR A 1 97 ? -0.078 -2.345 -10.069 1.00 82.88 97 TYR A CA 1
ATOM 781 C C . TYR A 1 97 ? -1.368 -1.525 -10.241 1.00 82.88 97 TYR A C 1
ATOM 783 O O . TYR A 1 97 ? -2.394 -1.842 -9.631 1.00 82.88 97 TYR A O 1
ATOM 791 N N . PHE A 1 98 ? -1.366 -0.518 -11.125 1.00 85.31 98 PHE A N 1
ATOM 792 C CA . PHE A 1 98 ? -2.567 0.281 -11.384 1.00 85.31 98 PHE A CA 1
ATOM 793 C C . PHE A 1 98 ? -3.702 -0.549 -11.992 1.00 85.31 98 PHE A C 1
ATOM 795 O O . PHE A 1 98 ? -4.855 -0.372 -11.599 1.00 85.31 98 PHE A O 1
ATOM 802 N N . SER A 1 99 ? -3.399 -1.485 -12.894 1.00 85.06 99 SER A N 1
ATOM 803 C CA . SER A 1 99 ? -4.407 -2.362 -13.507 1.00 85.06 99 SER A CA 1
ATOM 804 C C . SER A 1 99 ? -5.142 -3.206 -12.462 1.00 85.06 99 SER A C 1
ATOM 806 O O . SER A 1 99 ? -6.374 -3.260 -12.468 1.00 85.06 99 SER A O 1
ATOM 808 N N . PHE A 1 100 ? -4.413 -3.805 -11.516 1.00 85.25 100 PHE A N 1
ATOM 809 C CA . PHE A 1 100 ? -5.017 -4.565 -10.417 1.00 85.25 100 PHE A CA 1
ATOM 810 C C . PHE A 1 100 ? -5.815 -3.677 -9.457 1.00 85.25 100 PHE A C 1
ATOM 812 O O . PHE A 1 100 ? -6.895 -4.069 -9.008 1.00 85.25 100 PHE A O 1
ATOM 819 N N . LEU A 1 101 ? -5.336 -2.461 -9.186 1.00 85.88 101 LEU A N 1
ATOM 820 C CA . LEU A 1 101 ? -6.049 -1.492 -8.354 1.00 85.88 101 LEU A CA 1
ATOM 821 C C . LEU A 1 101 ? -7.393 -1.102 -8.995 1.00 85.88 101 LEU A C 1
ATOM 823 O O . LEU A 1 101 ? -8.437 -1.174 -8.339 1.00 85.88 101 LEU A O 1
ATOM 827 N N . PHE A 1 102 ? -7.398 -0.770 -10.290 1.00 89.44 102 PHE A N 1
ATOM 828 C CA . PHE A 1 102 ? -8.629 -0.493 -11.038 1.00 89.44 102 PHE A CA 1
ATOM 829 C C . PHE A 1 102 ? -9.574 -1.694 -11.046 1.00 89.44 102 PHE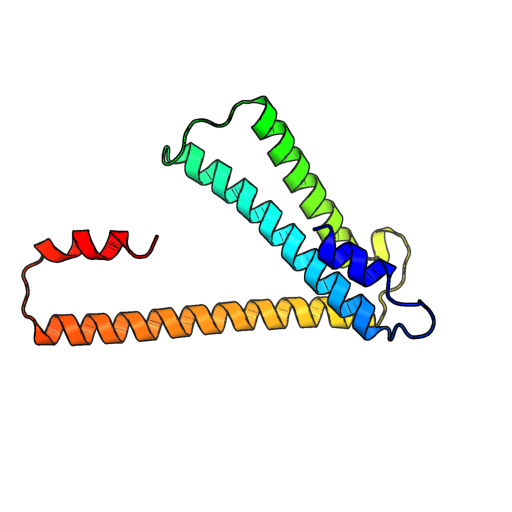 A C 1
ATOM 831 O O . PHE A 1 102 ? -10.773 -1.532 -10.811 1.00 89.44 102 PHE A O 1
ATOM 838 N N . PHE A 1 103 ? -9.047 -2.900 -11.256 1.00 90.19 103 PHE A N 1
ATOM 839 C CA . PHE A 1 103 ? -9.842 -4.124 -11.232 1.00 90.19 103 PHE A CA 1
ATOM 840 C C . PHE A 1 103 ? -10.535 -4.337 -9.876 1.00 90.19 103 PHE A C 1
ATOM 842 O O . PHE A 1 103 ? -11.743 -4.589 -9.828 1.00 90.19 103 PHE A O 1
ATOM 849 N N . GLY A 1 104 ? -9.817 -4.135 -8.768 1.00 84.94 104 GLY A N 1
ATOM 850 C CA . GLY A 1 104 ? -10.386 -4.196 -7.419 1.00 84.94 104 GLY A CA 1
ATOM 851 C C . GLY A 1 104 ? -11.499 -3.165 -7.187 1.00 84.94 104 GLY A C 1
ATOM 852 O O . GLY A 1 104 ? -12.546 -3.491 -6.618 1.00 84.94 104 GLY A O 1
ATOM 853 N N . ILE A 1 105 ? -11.322 -1.935 -7.683 1.00 89.69 105 ILE A N 1
ATOM 854 C CA . ILE A 1 105 ? -12.353 -0.886 -7.626 1.00 89.69 105 ILE A CA 1
ATOM 855 C C . ILE A 1 105 ? -13.600 -1.307 -8.410 1.00 89.69 105 ILE A C 1
ATOM 857 O O . ILE A 1 105 ? -14.712 -1.198 -7.888 1.00 89.69 105 ILE A O 1
ATOM 861 N N . ILE A 1 106 ? -13.435 -1.820 -9.632 1.00 92.50 106 ILE A N 1
ATOM 862 C CA . ILE A 1 106 ? -14.548 -2.266 -10.482 1.00 92.50 106 ILE A CA 1
ATOM 863 C C . ILE A 1 106 ? -15.349 -3.372 -9.788 1.00 92.50 106 ILE A C 1
ATOM 865 O O . ILE A 1 106 ? -16.576 -3.273 -9.711 1.00 92.50 106 ILE A O 1
ATOM 869 N N . ILE A 1 107 ? -14.676 -4.378 -9.218 1.00 92.38 107 ILE A N 1
ATOM 870 C CA . ILE A 1 107 ? -15.331 -5.456 -8.459 1.00 92.38 107 ILE A CA 1
ATOM 871 C C . ILE A 1 107 ? -16.139 -4.883 -7.293 1.00 92.38 107 ILE A C 1
ATOM 873 O O . ILE A 1 107 ? -17.297 -5.261 -7.082 1.00 92.38 107 ILE A O 1
ATOM 877 N N . ARG A 1 108 ? -15.553 -3.948 -6.539 1.00 87.12 108 ARG A N 1
ATOM 878 C CA . ARG A 1 108 ? -16.226 -3.326 -5.396 1.00 87.12 108 ARG A CA 1
ATOM 879 C C . ARG A 1 108 ? -17.454 -2.524 -5.824 1.00 87.12 108 ARG A C 1
ATOM 881 O O . ARG A 1 108 ? -18.495 -2.633 -5.174 1.00 87.12 108 ARG A O 1
ATOM 888 N N . LEU A 1 109 ? -17.360 -1.752 -6.908 1.00 89.50 109 LEU A N 1
ATOM 889 C CA . LEU A 1 109 ? -18.502 -1.018 -7.461 1.00 89.50 109 LEU A CA 1
ATOM 890 C C . LEU A 1 109 ? -19.603 -1.980 -7.906 1.00 89.50 109 LEU A C 1
ATOM 892 O O . LEU A 1 109 ? -20.762 -1.790 -7.537 1.00 89.50 109 LEU A O 1
ATOM 896 N N . TYR A 1 110 ? -19.244 -3.024 -8.652 1.00 91.50 110 TYR A N 1
ATOM 897 C CA . TYR A 1 110 ? -20.192 -4.032 -9.116 1.00 91.50 110 TYR A CA 1
ATOM 898 C C . TYR A 1 110 ? -20.935 -4.686 -7.942 1.00 91.50 110 TYR A C 1
ATOM 900 O O . TYR A 1 110 ? -22.168 -4.708 -7.920 1.00 91.50 110 TYR A O 1
ATOM 908 N N . SER A 1 111 ? -20.197 -5.131 -6.921 1.00 88.25 111 SER A N 1
ATOM 909 C CA . SER A 1 111 ? -20.766 -5.712 -5.701 1.00 88.25 111 SER A CA 1
ATOM 910 C C . SER A 1 111 ? -21.701 -4.735 -4.975 1.00 88.25 111 SER A C 1
ATOM 912 O O . SER A 1 111 ? -22.815 -5.102 -4.588 1.00 88.25 111 SER A O 1
ATOM 914 N N . TYR A 1 112 ? -21.308 -3.462 -4.861 1.00 87.38 112 TYR A N 1
ATOM 915 C CA . TYR A 1 112 ? -22.129 -2.424 -4.236 1.00 87.38 112 TYR A CA 1
ATOM 916 C C . TYR A 1 112 ? -23.462 -2.204 -4.970 1.00 87.38 112 TYR A C 1
ATOM 918 O O . TYR A 1 112 ? -24.525 -2.190 -4.338 1.00 87.38 112 TYR A O 1
ATOM 926 N N . TYR A 1 113 ? -23.437 -2.067 -6.299 1.00 88.25 113 TYR A N 1
ATOM 927 C CA . TYR A 1 113 ? -24.658 -1.885 -7.090 1.00 88.25 113 TYR A CA 1
ATOM 928 C C . TYR A 1 113 ? -25.556 -3.124 -7.046 1.00 88.25 113 TYR A C 1
ATOM 930 O O . TYR A 1 113 ? -26.768 -2.992 -6.854 1.00 88.25 113 TYR A O 1
ATOM 938 N N . HIS A 1 114 ? -24.975 -4.320 -7.149 1.00 83.00 114 HIS A N 1
ATOM 939 C CA . HIS A 1 114 ? -25.719 -5.575 -7.084 1.00 83.00 114 HIS A CA 1
ATOM 940 C C . HIS A 1 114 ? -26.407 -5.766 -5.719 1.00 83.00 114 HIS A C 1
ATOM 942 O O . HIS A 1 114 ? -27.609 -6.037 -5.659 1.00 83.00 114 HIS A O 1
ATOM 948 N N . SER A 1 115 ? -25.692 -5.519 -4.616 1.00 77.69 115 SER A N 1
ATOM 949 C CA . SER A 1 115 ? -26.248 -5.586 -3.256 1.00 77.69 115 SER A CA 1
ATOM 950 C C . SER A 1 115 ? -27.396 -4.588 -3.046 1.00 77.69 115 SER A C 1
ATOM 952 O O . SER A 1 115 ? -28.460 -4.943 -2.531 1.00 77.69 115 SER A O 1
ATOM 954 N N . LYS A 1 116 ? -27.256 -3.350 -3.540 1.00 75.69 116 LYS A N 1
ATOM 955 C CA . LYS A 1 116 ? -28.306 -2.321 -3.445 1.00 75.69 116 LYS A CA 1
ATOM 956 C C . LYS A 1 116 ? -29.577 -2.702 -4.214 1.00 75.69 116 LYS A C 1
ATOM 958 O O . LYS A 1 116 ? -30.684 -2.414 -3.750 1.00 75.69 116 LYS A O 1
ATOM 963 N N . LEU A 1 117 ? -29.437 -3.359 -5.367 1.00 76.12 117 LEU A N 1
ATOM 964 C CA . LEU A 1 117 ? -30.568 -3.855 -6.158 1.00 76.12 117 LEU A CA 1
ATOM 965 C C . LEU A 1 117 ? -31.290 -5.014 -5.459 1.00 76.12 117 LEU A C 1
ATOM 967 O O . LEU A 1 117 ? -32.524 -5.012 -5.408 1.00 76.12 117 LEU A O 1
ATOM 971 N N . ILE A 1 118 ? -30.547 -5.947 -4.858 1.00 73.00 118 ILE A N 1
ATOM 972 C CA . ILE A 1 118 ? -31.121 -7.051 -4.074 1.00 73.00 118 ILE A CA 1
ATOM 973 C C . ILE A 1 118 ? -31.873 -6.515 -2.852 1.00 73.00 118 ILE A C 1
ATOM 975 O O . ILE A 1 118 ? -33.027 -6.888 -2.638 1.00 73.00 118 ILE A O 1
ATOM 979 N N . LEU A 1 119 ? -31.282 -5.581 -2.100 1.00 65.81 119 LEU A N 1
ATOM 980 C CA . LEU A 1 119 ? -31.922 -4.972 -0.929 1.00 65.81 119 LEU A CA 1
ATOM 981 C C . LEU A 1 119 ? -33.214 -4.227 -1.297 1.00 65.81 119 LEU A C 1
ATOM 983 O O . LEU A 1 119 ? -34.223 -4.362 -0.604 1.00 65.81 119 LEU A O 1
ATOM 987 N N . LYS A 1 120 ? -33.229 -3.501 -2.423 1.00 63.00 120 LYS A N 1
ATOM 988 C CA . LYS A 1 120 ? -34.429 -2.795 -2.907 1.00 63.00 120 LYS A CA 1
ATOM 989 C C . LYS A 1 120 ? -35.533 -3.764 -3.353 1.00 63.00 120 LYS A C 1
ATOM 991 O O . LYS A 1 120 ? -36.713 -3.488 -3.135 1.00 63.00 120 LYS A O 1
ATOM 996 N N . LYS A 1 121 ? -35.163 -4.908 -3.942 1.00 64.62 121 LYS A N 1
ATOM 997 C CA . LYS A 1 121 ? -36.099 -5.981 -4.318 1.00 64.62 121 LYS A CA 1
ATOM 998 C C . LYS A 1 121 ? -36.678 -6.681 -3.081 1.00 64.62 121 LYS A C 1
ATOM 1000 O O . LYS A 1 121 ? -37.877 -6.934 -3.038 1.00 64.62 121 LYS A O 1
ATOM 1005 N N . HIS A 1 122 ? -35.861 -6.913 -2.052 1.00 59.75 122 HIS A N 1
ATOM 1006 C CA . HIS A 1 122 ? -36.301 -7.527 -0.797 1.00 59.75 122 HIS A CA 1
ATOM 1007 C C . HIS A 1 122 ? -37.205 -6.592 0.032 1.00 59.75 122 HIS A C 1
ATOM 1009 O O . HIS A 1 122 ? -38.225 -7.031 0.555 1.00 59.75 122 HIS A O 1
ATOM 1015 N N . GLN A 1 123 ? -36.914 -5.284 0.069 1.00 56.75 123 GLN A N 1
ATOM 1016 C CA . GLN A 1 123 ? -37.770 -4.281 0.726 1.00 56.75 123 GLN A CA 1
ATOM 1017 C C . GLN A 1 123 ? -39.138 -4.106 0.049 1.00 56.75 123 GLN A C 1
ATOM 1019 O O . GLN A 1 123 ? -40.134 -3.927 0.747 1.00 56.75 123 GLN A O 1
ATOM 1024 N N . ARG A 1 124 ? -39.214 -4.195 -1.290 1.00 57.50 124 ARG A N 1
ATOM 1025 C CA . ARG A 1 124 ? -40.501 -4.191 -2.013 1.00 57.50 124 ARG A CA 1
ATOM 1026 C C . ARG A 1 124 ? -41.358 -5.419 -1.707 1.00 57.50 124 ARG A C 1
ATOM 1028 O O . ARG A 1 124 ? -42.572 -5.282 -1.651 1.00 57.50 124 ARG A O 1
ATOM 1035 N N . ASN A 1 125 ? -40.740 -6.581 -1.498 1.00 56.16 125 ASN A N 1
ATOM 1036 C CA . ASN A 1 125 ? -41.467 -7.821 -1.222 1.00 56.16 125 ASN A CA 1
ATOM 1037 C C . ASN A 1 125 ? -41.941 -7.957 0.234 1.00 56.16 125 ASN A C 1
ATOM 1039 O O . ASN A 1 125 ? -42.838 -8.754 0.480 1.00 56.16 125 ASN A O 1
ATOM 1043 N N . LEU A 1 126 ? -41.364 -7.216 1.189 1.00 56.66 126 LEU A N 1
ATOM 1044 C CA . LEU A 1 126 ? -41.64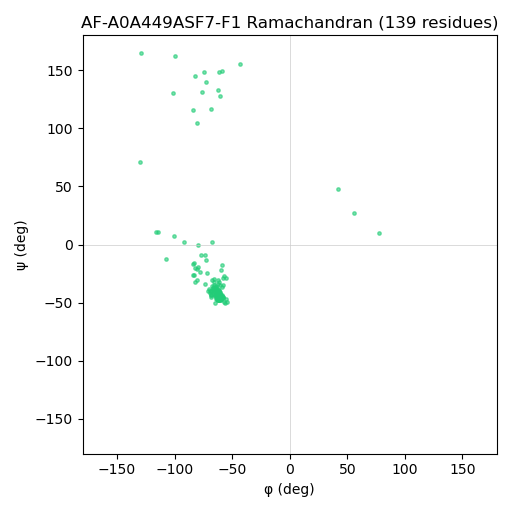7 -7.421 2.615 1.00 56.66 126 LEU A CA 1
ATOM 1045 C C . LEU A 1 126 ? -42.508 -6.333 3.292 1.00 56.66 126 LEU A C 1
ATOM 1047 O O . LEU A 1 126 ? -42.978 -6.578 4.394 1.00 56.66 126 LEU A O 1
ATOM 1051 N N . ASN A 1 127 ? -42.749 -5.162 2.684 1.00 55.41 127 ASN A N 1
ATOM 1052 C CA . ASN A 1 127 ? -43.554 -4.063 3.267 1.00 55.41 127 ASN A CA 1
ATOM 1053 C C . ASN A 1 127 ? -43.286 -3.810 4.776 1.00 55.41 127 ASN A C 1
ATOM 1055 O O . ASN A 1 127 ? -44.211 -3.751 5.583 1.00 55.41 127 ASN A O 1
ATOM 1059 N N . ILE A 1 128 ? -42.011 -3.726 5.188 1.00 56.22 128 ILE A N 1
ATOM 1060 C CA . ILE A 1 128 ? -41.645 -3.629 6.615 1.00 56.22 128 ILE A CA 1
ATOM 1061 C C . ILE A 1 128 ? -41.295 -2.195 7.008 1.00 56.22 128 ILE A C 1
ATOM 1063 O O . ILE A 1 128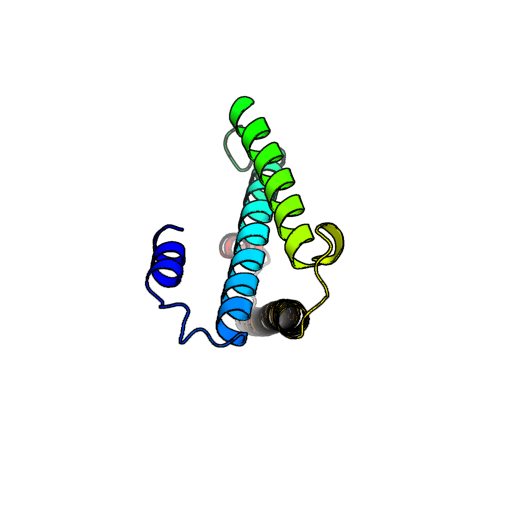 ? -40.460 -1.533 6.388 1.00 56.22 128 ILE A O 1
ATOM 1067 N N . ASN A 1 129 ? -41.928 -1.785 8.109 1.00 50.84 129 ASN A N 1
ATOM 1068 C CA . ASN A 1 129 ? -41.718 -0.580 8.906 1.00 50.84 129 ASN A CA 1
ATOM 1069 C C . ASN A 1 129 ? -40.230 -0.236 9.171 1.00 50.84 129 ASN A C 1
ATOM 1071 O O . ASN A 1 129 ? -39.371 -1.119 9.240 1.00 50.84 129 ASN A O 1
ATOM 1075 N N . PRO A 1 130 ? -39.906 1.049 9.424 1.00 52.53 130 PRO A N 1
ATOM 1076 C CA . PRO A 1 130 ? -38.544 1.595 9.419 1.00 52.53 130 PRO A CA 1
ATOM 1077 C C . PRO A 1 130 ? -37.608 1.102 10.544 1.00 52.53 130 PRO A C 1
ATOM 1079 O O . PRO A 1 130 ? -36.457 1.537 10.595 1.00 52.53 130 PRO A O 1
ATOM 1082 N N . LEU A 1 131 ? -38.047 0.190 11.420 1.00 50.31 131 LEU A N 1
ATOM 1083 C CA . LEU A 1 131 ? -37.267 -0.303 12.563 1.00 50.31 131 LEU A CA 1
ATOM 1084 C C . LEU A 1 131 ? -36.186 -1.340 12.192 1.00 50.31 131 LEU A C 1
ATOM 1086 O O . LEU A 1 131 ? -35.190 -1.447 12.905 1.00 50.31 131 LEU A O 1
ATOM 1090 N N . SER A 1 132 ? -36.308 -2.060 11.067 1.00 47.47 132 SER A N 1
ATOM 1091 C CA . SER A 1 132 ? -35.295 -3.061 10.662 1.00 47.47 132 SER A CA 1
ATOM 1092 C C . SER A 1 132 ? -34.020 -2.452 10.054 1.00 47.47 132 SER A C 1
ATOM 1094 O O . SER A 1 132 ? -33.010 -3.142 9.905 1.00 47.47 132 SER A O 1
ATOM 1096 N N . LYS A 1 133 ? -34.016 -1.137 9.772 1.00 47.94 133 LYS A N 1
ATOM 1097 C CA . LYS A 1 133 ? -32.862 -0.399 9.221 1.00 47.94 133 LYS A CA 1
ATOM 1098 C C . LYS A 1 133 ? -31.597 -0.489 10.083 1.00 47.94 133 LYS A C 1
ATOM 1100 O O . LYS A 1 133 ? -30.504 -0.353 9.543 1.00 47.94 133 LYS A O 1
ATOM 1105 N N . ARG A 1 134 ? -31.722 -0.689 11.401 1.00 45.34 134 ARG A N 1
ATOM 1106 C CA . ARG A 1 134 ? -30.572 -0.685 12.326 1.00 45.34 134 ARG A CA 1
ATOM 1107 C C . ARG A 1 134 ? -29.834 -2.021 12.418 1.00 45.34 134 ARG A C 1
ATOM 1109 O O . ARG A 1 134 ? -28.645 -2.011 12.703 1.00 45.34 134 ARG A O 1
ATOM 1116 N N . ILE A 1 135 ? -30.499 -3.145 12.153 1.00 49.44 135 ILE A N 1
ATOM 1117 C CA . ILE A 1 135 ? -29.911 -4.475 12.392 1.00 49.44 135 ILE A CA 1
ATOM 1118 C C . ILE A 1 135 ? -28.999 -4.893 11.227 1.00 49.44 135 ILE A C 1
ATOM 1120 O O . ILE A 1 135 ? -27.969 -5.521 11.442 1.00 49.44 135 ILE A O 1
ATOM 1124 N N . PHE A 1 136 ? -29.307 -4.475 9.995 1.00 45.81 136 PHE A N 1
ATOM 1125 C CA . PHE A 1 136 ? -28.538 -4.897 8.817 1.00 45.81 136 PHE A CA 1
ATOM 1126 C C . PHE A 1 136 ? -27.253 -4.084 8.575 1.00 45.81 136 PHE A C 1
ATOM 1128 O O . PHE A 1 136 ? -26.339 -4.556 7.909 1.00 45.81 136 PHE A O 1
ATOM 1135 N N . PHE A 1 137 ? -27.144 -2.876 9.143 1.00 43.19 137 PHE A N 1
ATOM 1136 C CA . PHE A 1 137 ? -25.943 -2.037 9.002 1.00 43.19 137 PHE A CA 1
ATOM 1137 C C . PHE A 1 137 ? -24.743 -2.564 9.815 1.00 43.19 137 PHE A C 1
ATOM 1139 O O . PHE A 1 137 ? -23.617 -2.132 9.595 1.00 43.19 137 PHE A O 1
ATOM 1146 N N . ILE A 1 138 ? -24.980 -3.507 10.735 1.00 46.47 138 ILE A N 1
ATOM 1147 C CA . ILE A 1 138 ? -23.953 -4.117 11.592 1.00 46.47 138 ILE A CA 1
ATOM 1148 C C . ILE A 1 138 ? -23.168 -5.218 10.853 1.00 46.47 138 ILE A C 1
ATOM 1150 O O . ILE A 1 138 ? -22.034 -5.487 11.216 1.00 46.47 138 ILE A O 1
ATOM 1154 N N . TYR A 1 139 ? -23.711 -5.801 9.778 1.00 38.88 139 TYR A N 1
ATOM 1155 C CA . TYR A 1 139 ? -23.074 -6.912 9.050 1.00 38.88 139 TYR A CA 1
ATOM 1156 C C . TYR A 1 139 ? -22.177 -6.487 7.870 1.00 38.88 139 TYR A C 1
ATOM 1158 O O . TYR A 1 139 ? -21.660 -7.339 7.156 1.00 38.88 139 TYR A O 1
ATOM 1166 N N . ILE A 1 140 ? -22.015 -5.180 7.634 1.00 44.72 140 ILE A N 1
ATOM 1167 C CA . ILE A 1 140 ? -21.214 -4.609 6.527 1.00 44.72 140 ILE A CA 1
ATOM 1168 C C . ILE A 1 140 ? -19.981 -3.831 7.046 1.00 44.72 140 ILE A C 1
ATOM 1170 O O . ILE A 1 140 ? -19.309 -3.141 6.280 1.00 44.72 140 ILE A O 1
ATOM 1174 N N . PHE A 1 141 ? -19.665 -3.949 8.338 1.00 37.31 141 PHE A N 1
ATOM 1175 C CA . PHE A 1 141 ? -18.396 -3.481 8.904 1.00 37.31 141 PHE A CA 1
ATOM 1176 C C . PHE A 1 141 ? -17.425 -4.636 9.110 1.00 37.31 141 PHE A C 1
ATOM 1178 O O . PHE A 1 141 ? -17.891 -5.708 9.550 1.00 37.31 141 PHE A O 1
#

Organism: NCBI:txid29555

Solvent-accessible surface area (backbone atoms only — not comparable to full-atom values): 8151 Å² total; per-residue (Å²): 114,70,67,65,57,46,54,66,70,71,51,62,74,94,76,62,51,67,65,57,57,22,53,51,50,35,52,50,46,52,50,37,51,50,54,35,50,50,49,52,48,52,53,50,36,37,76,68,64,76,47,77,83,77,55,72,69,59,52,53,51,46,53,50,49,35,53,49,31,53,53,55,48,46,48,70,78,40,43,58,82,79,73,42,76,91,46,73,46,51,54,50,24,54,53,51,48,52,51,53,51,52,50,54,51,52,52,52,51,51,52,52,54,53,51,54,52,52,51,54,55,51,52,71,74,59,78,70,70,85,76,64,67,67,68,64,65,65,78,79,111

Foldseek 3Di:
DVVLVVVVVPDDPVPDDLLNVLVSLLVLLVVLVVLLVVLVVVVVCCVVVVDPNDDPVVNVVSVVSNVVSVVVNVCLQCVVVVPDDDDPSSVCSVVVNVVVVVVVVVVVVVVVVVVVVVVVVVCVVPVDDPPCVPVVVVVVD

Mean predicted aligned error: 12.25 Å

pLDDT: mean 76.19, std 15.95, range [37.31, 94.25]

Secondary structure (DSSP, 8-state):
-HHHHHHHHHS-GGG--HHHHHHHHHHHHHHHHHHHHHHHHHHHHHHTTSSPPPPHHHHHHHHHHHHHHHHHHHHHH-GGGGTPPPPHHHHHHHHHHHHHHHHHHHHHHHHHHHHHHHHHHHHHHH---GGGGGTGGGGG-

Radius of gyration: 21.68 Å; Cα contacts (8 Å, |Δi|>4): 53; chains: 1; bounding box: 64×29×43 Å

Sequence (141 aa):
MITLSLVTLLVPKEKRNDYFDAVINMSCIALLIEDAMTFIVAFVLEKMKKISKIPFWEKIIYLLSILWAIFLVLTFFIPSIFGEKIDDATIFTILGYFSFLFFGIIIRLYSYYHSKLILKKHQRNLNINPLSKRIFFIYIF